Protein AF-A0A9D8MPW7-F1 (afdb_monomer)

Nearest PDB structures (foldseek):
  7nzj-assembly3_E  TM=8.514E-01  e=1.495E-07  Bacillus subtilis subsp. subtilis str. 168
  1yzh-assembly1_A  TM=8.511E-01  e=1.701E-07  Streptococcus pneumoniae
  7ogj-assembly1_A  TM=7.491E-01  e=9.929E-06  Homo sapiens
  8h0n-assembly1_B  TM=7.145E-01  e=8.181E-06  Homo sapiens
  8d58-assembly1_A  TM=7.495E-01  e=1.463E-05  Homo sapiens

Structure (mmCIF, N/CA/C/O backbone):
data_AF-A0A9D8MPW7-F1
#
_entry.id   AF-A0A9D8MPW7-F1
#
loop_
_atom_site.group_PDB
_atom_site.id
_atom_site.type_symbol
_atom_site.label_atom_id
_atom_site.label_alt_id
_atom_site.label_comp_id
_atom_site.label_asym_id
_atom_site.label_entity_id
_atom_site.label_seq_id
_atom_site.pdbx_PDB_ins_code
_atom_site.Cartn_x
_atom_site.Cartn_y
_atom_site.Cartn_z
_atom_site.occupancy
_atom_site.B_iso_or_equiv
_atom_site.auth_seq_id
_atom_site.auth_comp_id
_atom_site.auth_asym_id
_atom_site.auth_atom_id
_atom_site.pdbx_PDB_model_num
ATOM 1 N N . GLU A 1 1 ? 0.374 -8.396 16.767 1.00 52.28 1 GLU A N 1
ATOM 2 C CA . GLU A 1 1 ? -0.234 -8.115 18.084 1.00 52.28 1 GLU A CA 1
ATOM 3 C C . GLU A 1 1 ? 0.350 -6.876 18.765 1.00 52.28 1 GLU A C 1
ATOM 5 O O . GLU A 1 1 ? -0.385 -6.158 19.417 1.00 52.28 1 GLU A O 1
ATOM 10 N N . PHE A 1 2 ? 1.636 -6.566 18.576 1.00 72.88 2 PHE A N 1
ATOM 11 C CA . PHE A 1 2 ? 2.298 -5.505 19.343 1.00 72.88 2 PHE A CA 1
ATOM 12 C C . PHE A 1 2 ? 2.044 -4.055 18.883 1.00 72.88 2 PHE A C 1
ATOM 14 O O . PHE A 1 2 ? 2.091 -3.158 19.714 1.00 72.88 2 PHE A O 1
ATOM 21 N N . ILE A 1 3 ? 1.752 -3.805 17.598 1.00 72.19 3 ILE A N 1
ATOM 22 C CA . ILE A 1 3 ? 1.717 -2.430 17.047 1.00 72.19 3 ILE A CA 1
ATOM 23 C C . ILE A 1 3 ? 0.677 -1.512 17.715 1.00 72.19 3 ILE A C 1
ATOM 25 O O . ILE A 1 3 ? 0.915 -0.324 17.869 1.00 72.19 3 ILE A O 1
ATOM 29 N N . GLN A 1 4 ? -0.428 -2.084 18.195 1.00 70.06 4 GLN A N 1
ATOM 30 C CA . GLN A 1 4 ? -1.532 -1.361 18.838 1.00 70.06 4 GLN A CA 1
ATOM 31 C C . GLN A 1 4 ? -1.189 -0.858 20.249 1.00 70.06 4 GLN A C 1
ATOM 33 O O . GLN A 1 4 ? -1.962 -0.121 20.842 1.00 70.06 4 GLN A O 1
ATOM 38 N N . ARG A 1 5 ? -0.062 -1.301 20.822 1.00 81.44 5 ARG A N 1
ATOM 39 C CA . ARG A 1 5 ? 0.350 -0.951 22.191 1.00 81.44 5 ARG A CA 1
ATOM 40 C C . ARG A 1 5 ? 1.384 0.170 22.244 1.00 81.44 5 ARG A C 1
ATOM 42 O O . ARG A 1 5 ? 1.742 0.589 23.338 1.00 81.44 5 ARG A O 1
ATOM 49 N N . PHE A 1 6 ? 1.894 0.601 21.092 1.00 85.81 6 PHE A N 1
ATOM 50 C CA . PHE A 1 6 ? 2.936 1.626 21.016 1.00 85.81 6 PHE A CA 1
ATOM 51 C C . PHE A 1 6 ? 2.398 3.015 20.708 1.00 85.81 6 PHE A C 1
ATOM 53 O O . PHE A 1 6 ? 3.091 3.980 21.001 1.00 85.81 6 PHE A O 1
ATOM 60 N N . PHE A 1 7 ? 1.197 3.096 20.135 1.00 91.38 7 PHE A N 1
ATOM 61 C CA . PHE A 1 7 ? 0.608 4.346 19.686 1.00 91.38 7 PHE A CA 1
ATOM 62 C C . PHE A 1 7 ? -0.776 4.534 20.300 1.00 91.38 7 PHE A C 1
ATOM 64 O O . PHE A 1 7 ? -1.568 3.588 20.373 1.00 91.38 7 PHE A O 1
ATOM 71 N N . ALA A 1 8 ? -1.067 5.752 20.729 1.00 92.69 8 ALA A N 1
ATOM 72 C CA . ALA A 1 8 ? -2.394 6.192 21.100 1.00 92.69 8 ALA A CA 1
ATOM 73 C C . ALA A 1 8 ? -3.293 6.334 19.852 1.00 92.69 8 ALA A C 1
ATOM 75 O O . ALA A 1 8 ? -2.801 6.487 18.727 1.00 92.69 8 ALA A O 1
ATOM 76 N N . PRO A 1 9 ? -4.626 6.304 20.024 1.00 93.38 9 PRO A N 1
ATOM 77 C CA . PRO A 1 9 ? -5.554 6.615 18.943 1.00 93.38 9 PRO A CA 1
ATOM 78 C C . PRO A 1 9 ? -5.261 7.983 18.310 1.00 93.38 9 PRO A C 1
ATOM 80 O O . PRO A 1 9 ? -5.079 8.965 19.028 1.00 93.38 9 PRO A O 1
ATOM 83 N N . ASN A 1 10 ? -5.265 8.047 16.975 1.00 94.06 10 ASN A N 1
ATOM 84 C CA . ASN A 1 10 ? -4.973 9.245 16.171 1.00 94.06 10 ASN A CA 1
ATOM 85 C C . ASN A 1 10 ? -3.574 9.870 16.377 1.00 94.06 10 ASN A C 1
ATOM 87 O O . ASN A 1 10 ? -3.379 11.034 16.039 1.00 94.06 10 ASN A O 1
ATOM 91 N N . GLU A 1 11 ? -2.600 9.135 16.922 1.00 94.88 11 GLU A N 1
ATOM 92 C CA . GLU A 1 11 ? -1.234 9.645 17.123 1.00 94.88 11 GLU A CA 1
ATOM 93 C C . GLU A 1 11 ? -0.426 9.710 15.818 1.00 94.88 11 GLU A C 1
ATOM 95 O O . GLU A 1 11 ? 0.447 10.562 15.660 1.00 94.88 11 GLU A O 1
ATOM 100 N N . VAL A 1 12 ? -0.706 8.810 14.873 1.00 95.88 12 VAL A N 1
ATOM 101 C CA . VAL A 1 12 ? 0.063 8.686 13.630 1.00 95.88 12 VAL A CA 1
ATOM 102 C C . VAL A 1 12 ? -0.679 9.366 12.482 1.00 95.88 12 VAL A C 1
ATOM 104 O O . VAL A 1 12 ? -1.853 9.084 12.242 1.00 95.88 12 VAL A O 1
ATOM 107 N N . SER A 1 13 ? 0.017 10.220 11.729 1.00 96.00 13 SER A N 1
ATOM 108 C CA . SER A 1 13 ? -0.542 10.868 10.532 1.00 96.00 13 SER A CA 1
ATOM 109 C C . SER A 1 13 ? -0.320 10.073 9.244 1.00 96.00 13 SER A C 1
ATOM 111 O O . SER A 1 13 ? -1.169 10.098 8.352 1.00 96.00 13 SER A O 1
ATOM 113 N N . GLU A 1 14 ? 0.803 9.358 9.145 1.00 96.38 14 GLU A N 1
ATOM 114 C CA . GLU A 1 14 ? 1.200 8.631 7.937 1.00 96.38 14 GLU A CA 1
ATOM 115 C C . GLU A 1 14 ? 1.908 7.312 8.269 1.00 96.38 14 GLU A C 1
ATOM 117 O O . GLU A 1 14 ? 2.681 7.222 9.225 1.00 96.38 14 GLU A O 1
ATOM 122 N N . ILE A 1 15 ? 1.698 6.291 7.439 1.00 96.12 15 ILE A N 1
ATOM 123 C CA . ILE A 1 15 ? 2.386 4.999 7.514 1.00 96.12 15 ILE A CA 1
ATOM 124 C C . ILE A 1 15 ? 3.143 4.758 6.215 1.00 96.12 15 ILE A C 1
ATOM 126 O O . ILE A 1 15 ? 2.561 4.779 5.135 1.00 96.12 15 ILE A O 1
ATOM 130 N N . TRP A 1 16 ? 4.433 4.448 6.329 1.00 96.00 16 TRP A N 1
ATOM 131 C CA . TRP A 1 16 ? 5.303 4.154 5.193 1.00 96.00 16 TRP A CA 1
ATOM 132 C C . TRP A 1 16 ? 5.695 2.674 5.156 1.00 96.00 16 TRP A C 1
ATOM 134 O O . TRP A 1 16 ? 6.441 2.181 6.000 1.00 96.00 16 TRP A O 1
ATOM 144 N N . LEU A 1 17 ? 5.200 1.965 4.143 1.00 95.12 17 LEU A N 1
ATOM 145 C CA . LEU A 1 17 ? 5.514 0.575 3.823 1.00 95.12 17 LEU A CA 1
ATOM 146 C C . LEU A 1 17 ? 6.540 0.552 2.684 1.00 95.12 17 LEU A C 1
ATOM 148 O O . LEU A 1 17 ? 6.195 0.544 1.500 1.00 95.12 17 LEU A O 1
ATOM 152 N N . THR A 1 18 ? 7.821 0.587 3.044 1.00 92.31 18 THR A N 1
ATOM 153 C CA . THR A 1 18 ? 8.937 0.657 2.092 1.00 92.31 18 THR A CA 1
ATOM 154 C C . THR A 1 18 ? 9.591 -0.715 1.918 1.00 92.31 18 THR A C 1
ATOM 156 O O . THR A 1 18 ? 10.148 -1.279 2.856 1.00 92.31 18 THR A O 1
ATOM 159 N N . PHE A 1 19 ? 9.520 -1.270 0.704 1.00 89.38 19 PHE A N 1
ATOM 160 C CA . PHE A 1 19 ? 10.149 -2.543 0.313 1.00 89.38 19 PHE A CA 1
ATOM 161 C C . PHE A 1 19 ? 9.788 -3.723 1.224 1.00 89.38 19 PHE A C 1
ATOM 163 O O . PHE A 1 19 ? 10.597 -4.618 1.469 1.00 89.38 19 PHE A O 1
ATOM 170 N N . SER A 1 20 ? 8.557 -3.721 1.743 1.00 89.62 20 SER A N 1
ATOM 171 C CA . SER A 1 20 ? 8.032 -4.840 2.517 1.00 89.62 20 SER A CA 1
ATOM 172 C C . SER A 1 20 ? 7.961 -6.101 1.661 1.00 89.62 20 SER A C 1
ATOM 174 O O . SER A 1 20 ? 7.565 -6.035 0.497 1.00 89.62 20 SER A O 1
ATOM 176 N N . ASP A 1 21 ? 8.274 -7.249 2.263 1.00 90.12 21 ASP A N 1
ATOM 177 C CA . ASP A 1 21 ? 8.120 -8.548 1.608 1.00 90.12 21 ASP A CA 1
ATOM 178 C C . ASP A 1 21 ? 6.679 -8.709 1.063 1.00 90.12 21 ASP A C 1
ATOM 180 O O . ASP A 1 21 ? 5.717 -8.466 1.803 1.00 90.12 21 ASP A O 1
ATOM 184 N N . PRO A 1 22 ? 6.504 -9.117 -0.208 1.00 90.50 22 PRO A N 1
ATOM 185 C CA . PRO A 1 22 ? 5.195 -9.210 -0.851 1.00 90.50 22 PRO A CA 1
ATOM 186 C C . PRO A 1 22 ? 4.288 -10.295 -0.261 1.00 90.50 22 PRO A C 1
ATOM 188 O O . PRO A 1 22 ? 3.097 -10.312 -0.564 1.00 90.50 22 PRO A O 1
ATOM 191 N N . GLN A 1 23 ? 4.829 -11.214 0.551 1.00 92.81 23 GLN A N 1
ATOM 192 C CA . GLN A 1 23 ? 4.116 -12.292 1.244 1.00 92.81 23 GLN A CA 1
ATOM 193 C C . GLN A 1 23 ? 3.096 -12.997 0.339 1.00 92.81 23 GLN A C 1
ATOM 195 O O . GLN A 1 23 ? 1.959 -13.256 0.735 1.00 92.81 23 GLN A O 1
ATOM 200 N N . MET A 1 24 ? 3.522 -13.342 -0.881 1.00 90.88 24 MET A N 1
ATOM 201 C CA . MET A 1 24 ? 2.629 -13.735 -1.982 1.00 90.88 24 MET A CA 1
ATOM 202 C C . MET A 1 24 ? 1.727 -14.942 -1.680 1.00 90.88 24 MET A C 1
ATOM 204 O O . MET A 1 24 ? 0.697 -15.129 -2.313 1.00 90.88 24 MET A O 1
ATOM 208 N N . LYS A 1 25 ? 2.099 -15.764 -0.690 1.00 89.19 25 LYS A N 1
ATOM 209 C CA . LYS A 1 25 ? 1.350 -16.961 -0.271 1.00 89.19 25 LYS A CA 1
ATOM 210 C C . LYS A 1 25 ? 0.469 -16.756 0.963 1.00 89.19 25 LYS A C 1
ATOM 212 O O . LYS A 1 25 ? -0.322 -17.634 1.289 1.00 89.19 25 LYS A O 1
ATOM 217 N N . LYS A 1 26 ? 0.673 -15.682 1.733 1.00 92.00 26 LYS A N 1
ATOM 218 C CA . LYS A 1 26 ? 0.053 -15.499 3.056 1.00 92.00 26 LYS A CA 1
ATOM 219 C C . LYS A 1 26 ? -0.512 -14.095 3.184 1.00 92.00 26 LYS A C 1
ATOM 221 O O . LYS A 1 26 ? 0.162 -13.190 3.666 1.00 92.00 26 LYS A O 1
ATOM 226 N N . VAL A 1 27 ? -1.785 -13.961 2.821 1.00 92.56 27 VAL A N 1
ATOM 227 C CA . VAL A 1 27 ? -2.520 -12.690 2.826 1.00 92.56 27 VAL A CA 1
ATOM 228 C C . VAL A 1 27 ? -2.388 -11.939 4.145 1.00 92.56 27 VAL A C 1
ATOM 230 O O . VAL A 1 27 ? -1.982 -10.787 4.149 1.00 92.56 27 VAL A O 1
ATOM 233 N N . THR A 1 28 ? -2.602 -12.626 5.265 1.00 91.44 28 THR A N 1
ATOM 234 C CA . THR A 1 28 ? -2.538 -12.057 6.623 1.00 91.44 28 THR A CA 1
ATOM 235 C C . THR A 1 28 ? -1.158 -11.543 7.036 1.00 91.44 28 THR A C 1
ATOM 237 O O . THR A 1 28 ? -1.028 -10.899 8.075 1.00 91.44 28 THR A O 1
ATOM 2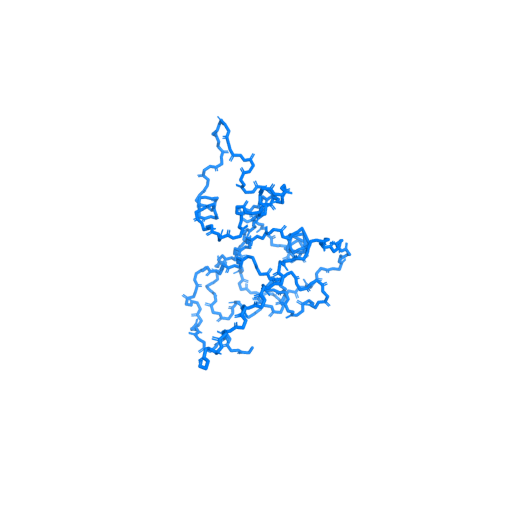40 N N . LYS A 1 29 ? -0.111 -11.834 6.255 1.00 93.06 29 LYS A N 1
ATOM 241 C CA . LYS A 1 29 ? 1.240 -11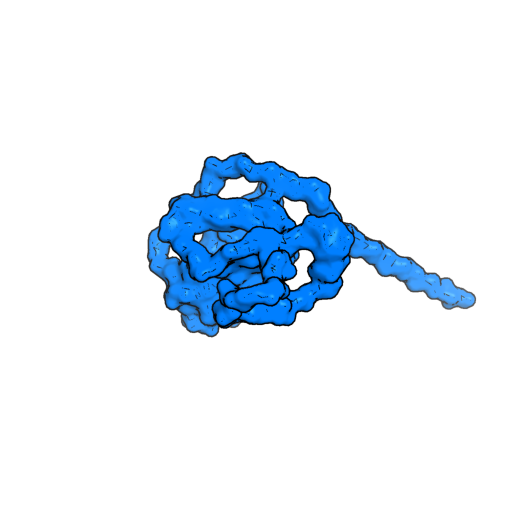.302 6.455 1.00 93.06 29 LYS A CA 1
ATOM 242 C C . LYS A 1 29 ? 1.568 -10.129 5.530 1.00 93.06 29 LYS A C 1
ATOM 244 O O . LYS A 1 29 ? 2.560 -9.452 5.786 1.00 93.06 29 LYS A O 1
ATOM 249 N N . ARG A 1 30 ? 0.767 -9.871 4.490 1.00 95.38 30 ARG A N 1
ATOM 250 C CA . ARG A 1 30 ? 0.939 -8.711 3.605 1.00 95.38 30 ARG A CA 1
ATOM 251 C C . ARG A 1 30 ? 0.589 -7.447 4.367 1.00 95.38 30 ARG A C 1
ATOM 253 O O . ARG A 1 30 ? -0.532 -7.326 4.852 1.00 95.38 30 ARG A O 1
ATOM 260 N N . LEU A 1 31 ? 1.517 -6.498 4.441 1.00 96.38 31 LEU A N 1
ATOM 261 C CA . LEU A 1 31 ? 1.318 -5.268 5.216 1.00 96.38 31 LEU A CA 1
ATOM 262 C C . LEU A 1 31 ? 0.218 -4.361 4.650 1.00 96.38 31 LEU A C 1
ATOM 264 O O . LEU A 1 31 ? -0.326 -3.546 5.381 1.00 96.38 31 LEU A O 1
ATOM 268 N N . THR A 1 32 ? -0.154 -4.531 3.382 1.00 96.75 32 THR A N 1
ATOM 269 C CA . THR A 1 32 ? -1.294 -3.827 2.788 1.00 96.75 32 THR A CA 1
ATOM 270 C C . THR A 1 32 ? -2.616 -4.575 2.924 1.00 96.75 32 THR A C 1
ATOM 272 O O . THR A 1 32 ? -3.629 -4.017 2.547 1.00 96.75 32 THR A O 1
ATOM 275 N N . SER A 1 33 ? -2.649 -5.800 3.464 1.00 96.44 33 SER A N 1
ATOM 276 C CA . SER A 1 33 ? -3.898 -6.569 3.601 1.00 96.44 33 SER A CA 1
ATOM 277 C C . SER A 1 33 ? -4.911 -5.916 4.533 1.00 96.44 33 SER A C 1
ATOM 279 O O . SER A 1 33 ? -4.538 -5.175 5.445 1.00 96.44 33 SER A O 1
ATOM 281 N N . THR A 1 34 ? -6.183 -6.287 4.381 1.00 96.25 34 THR A N 1
ATOM 282 C CA . THR A 1 34 ? -7.278 -5.878 5.278 1.00 96.25 34 THR A CA 1
ATOM 283 C C . THR A 1 34 ? -6.914 -6.096 6.747 1.00 96.25 34 THR A C 1
ATOM 285 O O . THR A 1 34 ? -7.111 -5.219 7.583 1.00 96.25 34 THR A O 1
ATOM 288 N N . TYR A 1 35 ? -6.258 -7.220 7.053 1.00 94.50 35 TYR A N 1
ATOM 289 C CA . TYR A 1 35 ? -5.780 -7.553 8.391 1.00 94.50 35 TYR A CA 1
ATOM 290 C C . TYR A 1 35 ? -4.853 -6.479 8.980 1.00 94.50 35 TYR A C 1
ATOM 292 O O . TYR A 1 35 ? -4.922 -6.198 10.178 1.00 94.50 35 TYR A O 1
ATOM 300 N N . PHE A 1 36 ? -3.966 -5.888 8.181 1.00 95.38 36 PHE A N 1
ATOM 301 C CA . PHE A 1 36 ? -3.095 -4.807 8.639 1.00 95.38 36 PHE A CA 1
ATOM 302 C C . PHE A 1 36 ? -3.783 -3.445 8.590 1.00 95.38 36 PHE A C 1
ATOM 304 O O . PHE A 1 36 ? -3.629 -2.685 9.544 1.00 95.38 36 PHE A O 1
ATOM 311 N N . LEU A 1 37 ? -4.596 -3.169 7.569 1.00 95.31 37 LEU A N 1
ATOM 312 C CA . LEU A 1 37 ? -5.338 -1.911 7.473 1.00 95.31 37 LEU A CA 1
ATOM 313 C C . LEU A 1 37 ? -6.268 -1.692 8.676 1.00 95.31 37 LEU A C 1
ATOM 315 O O . LEU A 1 37 ? -6.270 -0.604 9.248 1.00 95.31 37 LEU A O 1
ATOM 319 N N . GLU A 1 38 ? -6.964 -2.730 9.152 1.00 94.50 38 GLU A N 1
ATOM 320 C CA . GLU A 1 38 ? -7.788 -2.618 10.369 1.00 94.50 38 GLU A CA 1
ATOM 321 C C . GLU A 1 38 ? -6.957 -2.321 11.624 1.00 94.50 38 GLU A C 1
ATOM 323 O O . GLU A 1 38 ? -7.435 -1.704 12.572 1.00 94.50 38 GLU A O 1
ATOM 328 N N . ARG A 1 39 ? -5.685 -2.735 11.656 1.00 93.56 39 ARG A N 1
ATOM 329 C CA . ARG A 1 39 ? -4.790 -2.401 12.774 1.00 93.56 39 ARG A CA 1
ATOM 330 C C . ARG A 1 39 ? -4.297 -0.975 12.686 1.00 93.56 39 ARG A C 1
ATOM 332 O O . ARG A 1 39 ? -4.203 -0.324 13.718 1.00 93.56 39 ARG A O 1
ATOM 339 N N . TYR A 1 40 ? -3.982 -0.519 11.479 1.00 94.81 40 TYR A N 1
ATOM 340 C CA . TYR A 1 40 ? -3.552 0.849 11.232 1.00 94.81 40 TYR A CA 1
ATOM 341 C C . TYR A 1 40 ? -4.633 1.840 11.652 1.00 94.81 40 TYR A C 1
ATOM 343 O O . TYR A 1 40 ? -4.326 2.779 12.379 1.00 94.81 40 TYR A O 1
ATOM 351 N N . ARG A 1 41 ? -5.906 1.560 11.342 1.00 93.31 41 ARG A N 1
ATOM 352 C CA . ARG A 1 41 ? -7.055 2.366 11.791 1.00 93.31 41 ARG A CA 1
ATOM 353 C C . ARG A 1 41 ? -7.108 2.633 13.296 1.00 93.31 41 ARG A C 1
ATOM 355 O O . ARG A 1 41 ? -7.673 3.637 13.702 1.00 93.31 41 ARG A O 1
ATOM 362 N N . GLN A 1 42 ? -6.536 1.777 14.140 1.00 92.94 42 GLN A N 1
ATOM 363 C CA . GLN A 1 42 ? -6.633 1.968 15.590 1.00 92.94 42 GLN A CA 1
ATOM 364 C C . GLN A 1 42 ? -5.779 3.118 16.131 1.00 92.94 42 GLN A C 1
ATOM 366 O O . GLN A 1 42 ? -6.072 3.628 17.208 1.00 92.94 42 GLN A O 1
ATOM 371 N N . PHE A 1 43 ? -4.726 3.505 15.414 1.00 94.38 43 PHE A N 1
ATOM 372 C CA . PHE A 1 43 ? -3.787 4.541 15.853 1.00 94.38 43 PHE A CA 1
ATOM 373 C C . PHE A 1 43 ? -3.524 5.616 14.794 1.00 94.38 43 PHE A C 1
ATOM 375 O O . PHE A 1 43 ? -2.999 6.681 15.114 1.00 94.38 43 PHE A O 1
ATOM 382 N N . LEU A 1 44 ? -3.890 5.356 13.541 1.00 95.56 44 LEU A N 1
ATOM 383 C CA . LEU A 1 44 ? -3.832 6.331 12.464 1.00 95.56 44 LEU A CA 1
ATOM 384 C C . LEU A 1 44 ? -5.002 7.312 12.587 1.00 95.56 44 LEU A C 1
ATOM 386 O O . LEU A 1 44 ? -6.136 6.902 12.841 1.00 95.56 44 LEU A O 1
ATOM 390 N N . GLN A 1 45 ? -4.725 8.597 12.377 1.00 96.44 45 GLN A N 1
ATOM 391 C CA . GLN A 1 45 ? -5.763 9.619 12.273 1.00 96.44 45 GLN A CA 1
ATOM 392 C C . GLN A 1 45 ? -6.761 9.290 11.151 1.00 96.44 45 GLN A C 1
ATOM 394 O O . GLN A 1 45 ? -6.397 8.675 10.144 1.00 96.44 45 GLN A O 1
ATOM 399 N N . ASP A 1 46 ? -8.012 9.728 11.298 1.00 96.75 46 ASP A N 1
ATOM 400 C CA . ASP A 1 46 ? -8.985 9.615 10.211 1.00 96.75 46 ASP A CA 1
ATOM 401 C C . ASP A 1 46 ? -8.498 10.367 8.962 1.00 96.75 46 ASP A C 1
ATOM 403 O O . ASP A 1 46 ? -8.059 11.517 9.041 1.00 96.75 46 ASP A O 1
ATOM 407 N N . GLY A 1 47 ? -8.505 9.685 7.815 1.00 95.94 47 GLY A N 1
ATOM 408 C CA . GLY A 1 47 ? -7.941 10.206 6.570 1.00 95.94 47 GLY A CA 1
ATOM 409 C C . GLY A 1 47 ? -6.407 10.271 6.546 1.00 95.94 47 GLY A C 1
ATOM 410 O O . GLY A 1 47 ? -5.845 10.916 5.660 1.00 95.94 47 GLY A O 1
ATOM 411 N N . GLY A 1 48 ? -5.715 9.622 7.490 1.00 96.38 48 GLY A N 1
ATOM 412 C CA . GLY A 1 48 ? -4.259 9.478 7.474 1.00 96.38 48 GLY A CA 1
ATOM 413 C C . GLY A 1 48 ? -3.765 8.707 6.247 1.00 96.38 48 GLY A C 1
ATOM 414 O O . GLY A 1 48 ? -4.499 7.909 5.655 1.00 96.38 48 GLY A O 1
ATOM 415 N N . LEU A 1 49 ? -2.518 8.949 5.844 1.00 97.00 49 LEU A N 1
ATOM 416 C CA . LEU A 1 49 ? -1.977 8.403 4.597 1.00 97.00 49 LEU A CA 1
ATOM 417 C C . LEU A 1 49 ? -1.264 7.070 4.812 1.00 97.00 49 LEU A C 1
ATOM 419 O O . LEU A 1 49 ? -0.508 6.882 5.764 1.00 97.00 49 LEU A O 1
ATOM 423 N N . VAL A 1 50 ? -1.454 6.152 3.870 1.00 97.56 50 VAL A N 1
ATOM 424 C CA . VAL A 1 50 ? -0.672 4.921 3.770 1.00 97.56 50 VAL A CA 1
ATOM 425 C C . VAL A 1 50 ? 0.101 4.947 2.461 1.00 97.56 50 VAL A C 1
ATOM 427 O O . VAL A 1 50 ? -0.468 5.026 1.373 1.00 97.56 50 VAL A O 1
ATOM 430 N N . HIS A 1 51 ? 1.418 4.853 2.584 1.00 97.62 51 HIS A N 1
ATOM 431 C CA . HIS A 1 51 ? 2.374 4.906 1.494 1.00 97.62 51 HIS A CA 1
ATOM 432 C C . HIS A 1 51 ? 2.945 3.511 1.261 1.00 97.62 51 HIS A C 1
ATOM 434 O O . HIS A 1 51 ? 3.561 2.930 2.151 1.00 97.62 51 HIS A O 1
ATOM 440 N N . LEU A 1 52 ? 2.797 2.981 0.053 1.00 97.38 52 LEU A N 1
ATOM 441 C CA . LEU A 1 52 ? 3.466 1.770 -0.404 1.00 97.38 52 LEU A CA 1
ATOM 442 C C . LEU A 1 52 ? 4.535 2.151 -1.425 1.00 97.38 52 LEU A C 1
ATOM 444 O O . LEU A 1 52 ? 4.213 2.641 -2.505 1.00 97.38 52 LEU A O 1
ATOM 448 N N . LYS A 1 53 ? 5.801 1.861 -1.122 1.00 94.50 53 LYS A N 1
ATOM 449 C CA . LYS A 1 53 ? 6.910 1.940 -2.082 1.00 94.50 53 LYS A CA 1
ATOM 450 C C . LYS A 1 53 ? 7.508 0.552 -2.254 1.00 94.50 53 LYS A C 1
ATOM 452 O O . LYS A 1 53 ? 7.971 -0.037 -1.281 1.00 94.50 53 LYS A O 1
ATOM 457 N N . THR A 1 54 ? 7.486 0.009 -3.467 1.00 93.50 54 THR A N 1
ATOM 458 C CA . THR A 1 54 ? 7.859 -1.392 -3.707 1.00 93.50 54 THR A CA 1
ATOM 459 C C . THR A 1 54 ? 8.405 -1.618 -5.112 1.00 93.50 54 THR A C 1
ATOM 461 O O . THR A 1 54 ? 8.046 -0.926 -6.057 1.00 93.50 54 THR A O 1
ATOM 464 N N . ASP A 1 55 ? 9.276 -2.603 -5.253 1.00 91.50 55 ASP A N 1
ATOM 465 C CA . ASP A 1 55 ? 9.749 -3.183 -6.510 1.00 91.50 55 ASP A CA 1
ATOM 466 C C . ASP A 1 55 ? 8.832 -4.319 -7.016 1.00 91.50 55 ASP A C 1
ATOM 468 O O . ASP A 1 55 ? 8.752 -4.571 -8.220 1.00 91.50 55 ASP A O 1
ATOM 472 N N . SER A 1 56 ? 8.067 -4.949 -6.122 1.00 93.31 56 SER A N 1
ATOM 473 C CA . SER A 1 56 ? 7.158 -6.064 -6.413 1.00 93.31 56 SER A CA 1
ATOM 474 C C . SER A 1 56 ? 5.982 -5.657 -7.314 1.00 93.31 56 SER A C 1
ATOM 476 O O . SER A 1 56 ? 5.205 -4.755 -6.985 1.00 93.31 56 SER A O 1
ATOM 478 N N . ASN A 1 57 ? 5.810 -6.350 -8.448 1.00 93.75 57 ASN A N 1
ATOM 479 C CA . ASN A 1 57 ? 4.611 -6.209 -9.283 1.00 93.75 57 ASN A CA 1
ATOM 480 C C . ASN A 1 57 ? 3.400 -6.814 -8.572 1.00 93.75 57 ASN A C 1
ATOM 482 O O . ASN A 1 57 ? 2.316 -6.226 -8.602 1.00 93.75 57 ASN A O 1
ATOM 486 N N . PHE A 1 58 ? 3.598 -7.958 -7.914 1.00 95.25 58 PHE A N 1
ATOM 487 C CA . PHE A 1 58 ? 2.551 -8.654 -7.178 1.00 95.25 58 PHE A CA 1
ATOM 488 C C . PHE A 1 58 ? 1.941 -7.769 -6.087 1.00 95.25 58 PHE A C 1
ATOM 490 O O . PHE A 1 58 ? 0.729 -7.565 -6.061 1.00 95.25 58 PHE A O 1
ATOM 497 N N . LEU A 1 59 ? 2.766 -7.212 -5.194 1.00 96.19 59 LEU A N 1
ATOM 498 C CA . LEU A 1 59 ? 2.300 -6.432 -4.047 1.00 96.19 59 LEU A CA 1
ATOM 499 C C . LEU A 1 59 ? 1.641 -5.126 -4.490 1.00 96.19 59 LEU A C 1
ATOM 501 O O . LEU A 1 59 ? 0.623 -4.733 -3.919 1.00 96.19 59 LEU A O 1
ATOM 505 N N . PHE A 1 60 ? 2.195 -4.472 -5.513 1.00 96.81 60 PHE A N 1
ATOM 506 C CA . PHE A 1 60 ? 1.602 -3.265 -6.078 1.00 96.81 60 PHE A CA 1
ATOM 507 C C . PHE A 1 60 ? 0.219 -3.548 -6.668 1.00 96.81 60 PHE A C 1
ATOM 509 O O . PHE A 1 60 ? -0.749 -2.888 -6.302 1.00 96.81 60 PHE A O 1
ATOM 516 N N . THR A 1 61 ? 0.118 -4.572 -7.520 1.00 97.00 61 THR A N 1
ATOM 517 C CA . THR A 1 61 ? -1.144 -4.962 -8.165 1.00 97.00 61 THR A CA 1
ATOM 518 C C . THR A 1 61 ? -2.169 -5.401 -7.127 1.00 97.00 61 THR A C 1
ATOM 520 O O . THR A 1 61 ? -3.303 -4.942 -7.156 1.00 97.00 61 THR A O 1
ATOM 523 N N . TYR A 1 62 ? -1.760 -6.208 -6.147 1.00 97.56 62 TYR A N 1
ATOM 524 C CA . TYR A 1 62 ? -2.629 -6.615 -5.046 1.00 97.56 62 TYR A CA 1
ATOM 525 C C . TYR A 1 62 ? -3.194 -5.415 -4.292 1.00 97.56 62 TYR A C 1
ATOM 527 O O . TYR A 1 62 ? -4.385 -5.376 -4.004 1.00 97.56 62 TYR A O 1
ATOM 535 N N . THR A 1 63 ? -2.346 -4.434 -3.989 1.00 97.88 63 THR A N 1
ATOM 536 C CA . THR A 1 63 ? -2.780 -3.242 -3.262 1.00 97.88 63 THR A CA 1
ATOM 537 C C . THR A 1 63 ? -3.731 -2.407 -4.117 1.00 97.88 63 THR A C 1
ATOM 539 O O . THR A 1 63 ? -4.744 -1.957 -3.602 1.00 97.88 63 THR A O 1
ATOM 542 N N . GLU A 1 64 ? -3.492 -2.257 -5.425 1.00 97.94 64 GLU A N 1
ATOM 543 C CA . GLU A 1 64 ? -4.458 -1.601 -6.318 1.00 97.94 64 GLU A CA 1
ATOM 544 C C . GLU A 1 64 ? -5.821 -2.306 -6.339 1.00 97.94 64 GLU A C 1
ATOM 546 O O . GLU A 1 64 ? -6.848 -1.636 -6.253 1.00 97.94 64 GLU A O 1
ATOM 551 N N . GLU A 1 65 ? -5.848 -3.637 -6.438 1.00 97.94 65 GLU A N 1
ATOM 552 C C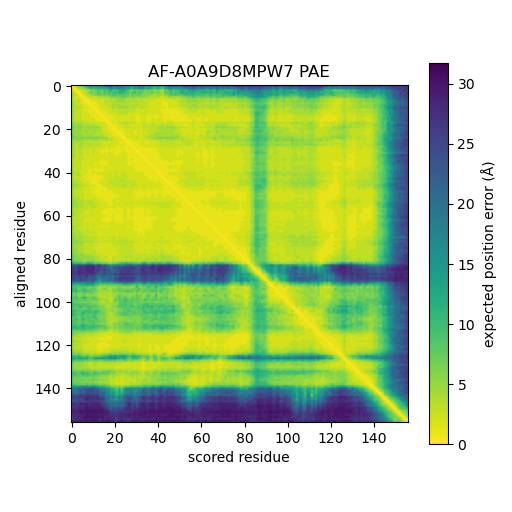A . GLU A 1 65 ? -7.104 -4.398 -6.451 1.00 97.94 65 GLU A CA 1
ATOM 553 C C . GLU A 1 65 ? -7.821 -4.352 -5.096 1.00 97.94 65 GLU A C 1
ATOM 555 O O . GLU A 1 65 ? -9.043 -4.232 -5.052 1.00 97.94 65 GLU A O 1
ATOM 560 N N . LEU A 1 66 ? -7.077 -4.351 -3.987 1.00 97.50 66 LEU A N 1
ATOM 561 C CA . LEU A 1 66 ? -7.631 -4.139 -2.652 1.00 97.50 66 LEU A CA 1
ATOM 562 C C . LEU A 1 66 ? -8.308 -2.768 -2.543 1.00 97.50 66 LEU A C 1
ATOM 564 O O . LEU A 1 66 ? -9.427 -2.682 -2.042 1.00 97.50 66 LEU A O 1
ATOM 568 N N . LEU A 1 67 ? -7.659 -1.700 -3.019 1.00 97.06 67 LEU A N 1
ATOM 569 C CA . LEU A 1 67 ? -8.253 -0.362 -2.996 1.00 97.06 67 LEU A CA 1
ATOM 570 C C . LEU A 1 67 ? -9.541 -0.312 -3.825 1.00 97.06 67 LEU A C 1
ATOM 572 O O . LEU A 1 67 ? -10.553 0.195 -3.344 1.00 97.06 67 LEU A O 1
ATOM 576 N N . LYS A 1 68 ? -9.543 -0.914 -5.021 1.00 96.81 68 LYS A N 1
ATOM 577 C CA . LYS A 1 68 ? -10.743 -1.013 -5.868 1.00 96.81 68 LYS A CA 1
ATOM 578 C C . LYS A 1 68 ? -11.880 -1.767 -5.178 1.00 96.81 68 LYS A C 1
ATOM 580 O O . LYS A 1 68 ? -12.999 -1.265 -5.158 1.00 96.81 68 LYS A O 1
ATOM 585 N N . ALA A 1 69 ? -11.592 -2.930 -4.591 1.00 96.81 69 ALA A N 1
ATOM 586 C CA . ALA A 1 69 ? -12.581 -3.761 -3.898 1.00 96.81 69 ALA A CA 1
ATOM 587 C C . ALA A 1 69 ? -13.222 -3.055 -2.691 1.00 96.81 69 ALA A C 1
ATOM 589 O O . ALA A 1 69 ? -14.334 -3.391 -2.300 1.00 96.81 69 ALA A O 1
ATOM 590 N N . ASN A 1 70 ? -12.529 -2.069 -2.117 1.00 96.31 70 ASN A N 1
ATOM 591 C CA . ASN A 1 70 ? -12.984 -1.303 -0.960 1.00 96.31 70 ASN A CA 1
ATOM 592 C C . ASN A 1 70 ? -13.415 0.130 -1.306 1.00 96.31 70 ASN A C 1
ATOM 594 O O . ASN A 1 70 ? -13.643 0.924 -0.397 1.00 96.31 70 ASN A O 1
ATOM 598 N N . HIS A 1 71 ? -13.526 0.466 -2.596 1.00 95.50 71 HIS A N 1
ATOM 599 C CA . HIS A 1 71 ? -13.902 1.799 -3.078 1.00 95.50 71 HIS A CA 1
ATOM 600 C C . HIS A 1 71 ? -13.017 2.931 -2.527 1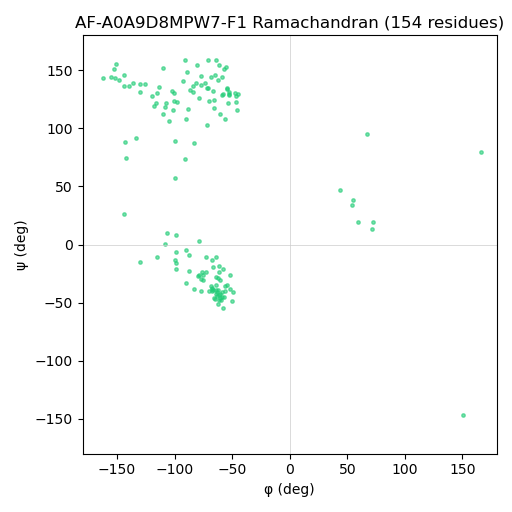.00 95.50 71 HIS A C 1
ATOM 602 O O . HIS A 1 71 ? -13.495 4.022 -2.221 1.00 95.50 71 HIS A O 1
ATOM 608 N N . ILE A 1 72 ? -11.716 2.668 -2.396 1.00 95.62 72 ILE A N 1
ATOM 609 C CA . ILE A 1 72 ? -10.722 3.648 -1.955 1.00 95.62 72 ILE A CA 1
ATOM 610 C C . ILE A 1 72 ? -9.988 4.180 -3.183 1.00 95.62 72 ILE A C 1
ATOM 612 O O . ILE A 1 72 ? -9.378 3.423 -3.939 1.00 95.62 72 ILE A O 1
ATOM 616 N N . GLU A 1 73 ? -10.015 5.494 -3.373 1.00 94.75 73 GLU A N 1
ATOM 617 C CA . GLU A 1 73 ? -9.234 6.146 -4.419 1.00 94.75 73 GLU A CA 1
ATOM 618 C C . GLU A 1 73 ? -7.781 6.344 -3.969 1.00 94.75 73 GLU A C 1
ATOM 620 O O . GLU A 1 73 ? -7.494 6.696 -2.823 1.00 94.75 73 GLU A O 1
ATOM 625 N N . ALA A 1 74 ? -6.842 6.100 -4.883 1.00 94.56 74 ALA A N 1
ATOM 626 C CA . ALA A 1 74 ? -5.438 6.393 -4.635 1.00 94.56 74 ALA A CA 1
ATOM 627 C C . ALA A 1 74 ? -5.190 7.894 -4.828 1.00 94.56 74 ALA A C 1
ATOM 629 O O . ALA A 1 74 ? -5.452 8.428 -5.903 1.00 94.56 74 ALA A O 1
ATOM 630 N N . GLU A 1 75 ? -4.605 8.542 -3.823 1.00 93.44 75 GLU A N 1
ATOM 631 C CA . GLU A 1 75 ? -4.149 9.937 -3.898 1.00 93.44 75 GLU A CA 1
ATOM 632 C C . GLU A 1 75 ? -3.031 10.090 -4.935 1.00 93.44 75 GLU A C 1
ATOM 634 O O . GLU A 1 75 ? -2.915 11.102 -5.622 1.00 93.44 75 GLU A O 1
ATOM 639 N N . PHE A 1 76 ? -2.187 9.063 -5.056 1.00 93.00 76 PHE A N 1
ATOM 640 C CA . PHE A 1 76 ? -1.150 8.998 -6.073 1.00 93.00 76 PHE A CA 1
ATOM 641 C C . PHE A 1 76 ? -0.769 7.551 -6.363 1.00 93.00 76 PHE A C 1
ATOM 643 O O . PHE A 1 76 ? -0.674 6.732 -5.448 1.00 93.00 76 PHE A O 1
ATOM 650 N N . LYS A 1 77 ? -0.468 7.235 -7.625 1.00 93.62 77 LYS A N 1
ATOM 651 C CA . LYS A 1 77 ? 0.147 5.956 -7.985 1.00 93.62 77 LYS A CA 1
ATOM 652 C C . LYS A 1 77 ? 1.005 6.051 -9.242 1.00 93.62 77 LYS A C 1
ATOM 654 O O . LYS A 1 77 ? 0.653 6.730 -10.199 1.00 93.62 77 LYS A O 1
ATOM 659 N N . THR A 1 78 ? 2.110 5.317 -9.256 1.00 92.50 78 THR A N 1
ATOM 660 C CA . THR A 1 78 ? 2.982 5.140 -10.420 1.00 92.50 78 THR A CA 1
ATOM 661 C C . THR A 1 78 ? 3.633 3.761 -10.391 1.00 92.50 78 THR A C 1
ATOM 663 O O . THR A 1 78 ? 4.041 3.272 -9.336 1.00 92.50 78 THR A O 1
ATOM 666 N N . ARG A 1 79 ? 3.755 3.138 -11.567 1.00 92.69 79 ARG A N 1
ATOM 667 C CA . ARG A 1 79 ? 4.527 1.900 -11.757 1.00 92.69 79 ARG A CA 1
ATOM 668 C C . ARG A 1 79 ? 6.007 2.161 -12.055 1.00 92.69 79 ARG A C 1
ATOM 670 O O . ARG A 1 79 ? 6.782 1.215 -12.060 1.00 92.69 79 ARG A O 1
ATOM 677 N N . ASN A 1 80 ? 6.389 3.416 -12.282 1.00 90.44 80 ASN A N 1
ATOM 678 C CA . ASN A 1 80 ? 7.774 3.807 -12.492 1.00 90.44 80 ASN A CA 1
ATOM 679 C C . ASN A 1 80 ? 8.038 5.178 -11.850 1.00 90.44 80 ASN A C 1
ATOM 681 O O . ASN A 1 80 ? 7.878 6.227 -12.471 1.00 90.44 80 ASN A O 1
ATOM 685 N N . LEU A 1 81 ? 8.418 5.161 -10.571 1.00 88.44 81 LEU A N 1
ATOM 686 C CA . LEU A 1 81 ? 8.676 6.349 -9.753 1.00 88.44 81 LEU A CA 1
ATOM 687 C C . LEU A 1 81 ? 9.830 7.205 -10.298 1.00 88.44 81 LEU A C 1
ATOM 689 O O . LEU A 1 81 ? 9.832 8.418 -10.097 1.00 88.44 81 LEU A O 1
ATOM 693 N N . TYR A 1 82 ? 10.787 6.578 -10.989 1.00 86.00 82 TYR A N 1
ATOM 694 C CA . TYR A 1 82 ? 11.999 7.223 -11.503 1.00 86.00 82 TYR A CA 1
ATOM 695 C C . TYR A 1 82 ? 12.016 7.387 -13.032 1.00 86.00 82 TYR A C 1
ATOM 697 O O . TYR A 1 82 ? 12.987 7.908 -13.570 1.00 86.00 82 TYR A O 1
ATOM 705 N N . GLY A 1 83 ? 10.969 6.948 -13.735 1.00 77.38 83 GLY A N 1
ATOM 706 C CA . GLY A 1 83 ? 10.900 6.912 -15.201 1.00 77.38 83 GLY A CA 1
ATOM 707 C C . GLY A 1 83 ? 10.585 8.251 -15.874 1.00 77.38 83 GLY A C 1
ATOM 708 O O . GLY A 1 83 ? 10.453 8.294 -17.092 1.00 77.38 83 GLY A O 1
ATOM 709 N N . LEU A 1 84 ? 10.458 9.336 -15.103 1.00 58.12 84 LEU A N 1
ATOM 710 C CA . LEU A 1 84 ? 10.201 10.711 -15.558 1.00 58.12 84 LEU A CA 1
ATOM 711 C C . LEU A 1 84 ? 11.242 11.622 -14.870 1.00 58.12 84 LEU A C 1
ATOM 713 O O . LEU A 1 84 ? 11.464 11.476 -13.671 1.00 58.12 84 LEU A O 1
ATOM 717 N N . SER A 1 85 ? 11.971 12.518 -15.550 1.00 54.06 85 SER A N 1
ATOM 718 C CA . SER A 1 85 ? 11.466 13.655 -16.341 1.00 54.06 85 SER A CA 1
ATOM 719 C C . SER A 1 85 ? 12.517 14.213 -17.325 1.00 54.06 85 SER A C 1
ATOM 721 O O . SER A 1 85 ? 13.685 14.318 -16.946 1.00 54.06 85 SER A O 1
ATOM 723 N N . PRO A 1 86 ? 12.109 14.658 -18.535 1.00 42.03 86 PRO A N 1
ATOM 724 C CA . PRO A 1 86 ? 12.850 15.711 -19.247 1.00 42.03 86 PRO A CA 1
ATOM 725 C C . PRO A 1 86 ? 12.092 17.041 -19.449 1.00 42.03 86 PRO A C 1
ATOM 727 O O . PRO A 1 86 ? 12.724 18.007 -19.863 1.00 42.03 86 PRO A O 1
ATOM 730 N N . SER A 1 87 ? 10.777 17.142 -19.187 1.00 48.41 87 SER A N 1
ATOM 731 C CA . SER A 1 87 ? 9.992 18.342 -19.564 1.00 48.41 87 SER A CA 1
ATOM 732 C C . SER A 1 87 ? 8.872 18.781 -18.606 1.00 48.41 87 SER A C 1
ATOM 734 O O . SER A 1 87 ? 7.948 19.444 -19.053 1.00 48.41 87 SER A O 1
ATOM 736 N N . GLY A 1 88 ? 8.970 18.471 -17.308 1.00 50.06 88 GLY A N 1
ATOM 737 C CA . GLY A 1 88 ? 8.279 19.230 -16.252 1.00 50.06 88 GLY A CA 1
ATOM 738 C C . GLY A 1 88 ? 6.748 19.146 -16.241 1.00 50.06 88 GLY A C 1
ATOM 739 O O . GLY A 1 88 ? 6.086 19.915 -16.914 1.00 50.06 88 GLY A O 1
ATOM 740 N N . GLU A 1 89 ? 6.211 18.229 -15.436 1.00 49.47 89 GLU A N 1
ATOM 741 C CA . GLU A 1 89 ? 5.070 18.444 -14.522 1.00 49.47 89 GLU A CA 1
ATOM 742 C C . GLU A 1 89 ? 4.540 17.086 -14.044 1.00 49.47 89 GLU A C 1
ATOM 744 O O . GLU A 1 89 ? 3.546 16.573 -14.536 1.00 49.47 89 GLU A O 1
ATOM 749 N N . ILE A 1 90 ? 5.232 16.504 -13.058 1.00 54.44 90 ILE A N 1
ATOM 750 C CA . ILE A 1 90 ? 4.599 15.901 -11.875 1.00 54.44 90 ILE A CA 1
ATOM 751 C C . ILE A 1 90 ? 5.531 16.226 -10.696 1.00 54.44 90 ILE A C 1
ATOM 753 O O . ILE A 1 90 ? 6.281 15.380 -10.218 1.00 54.44 90 ILE A O 1
ATOM 757 N N . GLU A 1 91 ? 5.517 17.480 -10.240 1.00 54.53 91 GLU A N 1
ATOM 758 C CA . GLU A 1 91 ? 6.136 17.885 -8.967 1.00 54.53 91 GLU A CA 1
ATOM 759 C C . GLU A 1 91 ? 5.063 18.005 -7.876 1.00 54.53 91 GLU A C 1
ATOM 761 O O . GLU A 1 91 ? 4.861 19.045 -7.256 1.00 54.53 91 GLU A O 1
ATOM 766 N N . GLY A 1 92 ? 4.324 16.919 -7.644 1.00 65.62 92 GLY A N 1
ATOM 767 C CA . GLY A 1 92 ? 3.458 16.818 -6.471 1.00 65.62 92 GLY A CA 1
ATOM 768 C C . GLY A 1 92 ? 4.284 16.523 -5.217 1.00 65.62 92 GLY A C 1
ATOM 769 O O . GLY A 1 92 ? 5.250 15.756 -5.276 1.00 65.62 92 GLY A O 1
ATOM 770 N N . GLY A 1 93 ? 3.884 17.062 -4.060 1.00 79.88 93 GLY A N 1
ATOM 771 C CA . GLY A 1 93 ? 4.561 16.799 -2.780 1.00 79.88 93 GLY A CA 1
ATOM 772 C C . GLY A 1 93 ? 4.746 15.301 -2.493 1.00 79.88 93 GLY A C 1
ATOM 773 O O . GLY A 1 93 ? 5.821 14.884 -2.073 1.00 79.88 93 GLY A O 1
ATOM 774 N N . LEU A 1 94 ? 3.755 14.470 -2.842 1.00 82.00 94 LEU A N 1
ATOM 775 C CA . LEU A 1 94 ? 3.811 13.013 -2.672 1.00 82.00 94 LEU A CA 1
ATOM 776 C C . LEU A 1 94 ? 4.906 12.335 -3.511 1.00 82.00 94 LEU A C 1
ATOM 778 O O . LEU A 1 94 ? 5.557 11.415 -3.017 1.00 82.00 94 LEU A O 1
ATOM 782 N N . TRP A 1 95 ? 5.130 12.780 -4.753 1.00 82.44 95 TRP A N 1
ATOM 783 C CA . TRP A 1 95 ? 6.208 12.248 -5.592 1.00 82.44 95 TRP A CA 1
ATOM 784 C C . TRP A 1 95 ? 7.573 12.603 -5.002 1.00 82.44 95 TRP A C 1
ATOM 786 O O . TRP A 1 95 ? 8.421 11.723 -4.862 1.00 82.44 95 TRP A O 1
ATOM 796 N N . LYS A 1 96 ? 7.763 13.864 -4.592 1.00 81.06 96 LYS A N 1
ATOM 797 C CA . LYS A 1 96 ? 9.022 14.347 -4.003 1.00 81.06 96 LYS A CA 1
ATOM 798 C C . LYS A 1 96 ? 9.346 13.633 -2.689 1.00 81.06 96 LYS A C 1
ATOM 800 O O . LYS A 1 96 ? 10.488 13.229 -2.467 1.00 81.06 96 LYS A O 1
ATOM 805 N N . SER A 1 97 ? 8.341 13.408 -1.844 1.00 84.25 97 SER A N 1
ATOM 806 C CA . SER A 1 97 ? 8.504 12.616 -0.623 1.00 84.25 97 SER A CA 1
ATOM 807 C C . SER A 1 97 ? 8.917 11.178 -0.952 1.00 84.25 97 SER A C 1
ATOM 809 O O . SER A 1 97 ? 9.914 10.691 -0.426 1.00 84.25 97 SER A O 1
ATOM 811 N N . ALA A 1 98 ? 8.248 10.514 -1.899 1.00 83.81 98 ALA A N 1
ATOM 812 C CA . ALA A 1 98 ? 8.566 9.130 -2.257 1.00 83.81 98 ALA A CA 1
ATOM 813 C C . ALA A 1 98 ? 9.934 8.954 -2.946 1.00 83.81 98 ALA A C 1
ATOM 815 O O . ALA A 1 98 ? 10.622 7.952 -2.717 1.00 83.81 98 ALA A O 1
ATOM 816 N N . SER A 1 99 ? 10.337 9.900 -3.798 1.00 80.88 99 SER A N 1
ATOM 817 C CA . SER A 1 99 ? 11.610 9.861 -4.529 1.00 80.88 99 SER A CA 1
ATOM 818 C C . SER A 1 99 ? 12.816 10.224 -3.656 1.00 80.88 99 SER A C 1
ATOM 820 O O . SER A 1 99 ? 13.932 9.783 -3.948 1.00 80.88 99 SER A O 1
ATOM 822 N N . SER A 1 100 ? 12.601 10.966 -2.563 1.00 85.19 100 SER A N 1
ATOM 823 C CA . SER A 1 100 ? 13.656 11.314 -1.601 1.00 85.19 100 SER A CA 1
ATOM 824 C C . SER A 1 100 ? 14.028 10.166 -0.653 1.00 85.19 100 SER A C 1
ATOM 826 O O . SER A 1 100 ? 15.186 10.057 -0.252 1.00 85.19 100 SER A O 1
ATOM 828 N N . ILE A 1 101 ? 13.094 9.263 -0.338 1.00 82.50 101 ILE A N 1
ATOM 829 C CA . ILE A 1 101 ? 13.353 8.100 0.526 1.00 82.50 101 ILE A CA 1
ATOM 830 C C . ILE A 1 101 ? 13.957 6.970 -0.308 1.00 82.50 101 ILE A C 1
ATOM 832 O O . ILE A 1 101 ? 13.228 6.125 -0.817 1.00 82.50 101 ILE A O 1
ATOM 836 N N . GLN A 1 102 ? 15.278 6.937 -0.469 1.00 84.38 102 GLN A N 1
ATOM 837 C CA . GLN A 1 102 ? 15.964 5.893 -1.242 1.00 84.38 102 GLN A CA 1
ATOM 838 C C . GLN A 1 102 ? 16.619 4.859 -0.331 1.00 84.38 102 GLN A C 1
ATOM 840 O O . GLN A 1 102 ? 17.349 5.202 0.598 1.00 84.38 102 GLN A O 1
ATOM 845 N N . THR A 1 103 ? 16.397 3.579 -0.614 1.00 82.38 103 THR A N 1
ATOM 846 C CA . THR A 1 103 ? 17.129 2.494 0.049 1.00 82.38 103 THR A CA 1
ATOM 847 C C . THR A 1 103 ? 18.395 2.120 -0.716 1.00 82.38 103 THR A C 1
ATOM 849 O O . THR A 1 103 ? 18.504 2.329 -1.924 1.00 82.38 103 THR A O 1
ATOM 852 N N . TYR A 1 104 ? 19.343 1.489 -0.017 1.00 80.94 104 TYR A N 1
ATOM 853 C CA . TYR A 1 104 ? 20.583 0.984 -0.616 1.00 80.94 104 TYR A CA 1
ATOM 854 C C . TYR A 1 104 ? 20.337 0.047 -1.810 1.00 80.94 104 TYR A C 1
ATOM 856 O O . TYR A 1 104 ? 21.096 0.053 -2.775 1.00 80.94 104 TYR A O 1
ATOM 864 N N . TYR A 1 105 ? 19.265 -0.749 -1.766 1.00 76.19 105 TYR A N 1
ATOM 865 C CA . TYR A 1 105 ? 19.007 -1.749 -2.795 1.00 76.19 105 TYR A CA 1
ATOM 866 C C . TYR A 1 105 ? 18.402 -1.159 -4.076 1.00 76.19 105 TYR A C 1
ATOM 868 O O . TYR A 1 105 ? 18.603 -1.725 -5.147 1.00 76.19 105 TYR A O 1
ATOM 876 N N . GLU A 1 106 ? 17.696 -0.025 -4.007 1.00 82.06 106 GLU A N 1
ATOM 877 C CA . GLU A 1 106 ? 16.973 0.562 -5.151 1.00 82.06 106 GLU A CA 1
ATOM 878 C C . GLU A 1 106 ? 17.854 0.839 -6.370 1.00 82.06 106 GLU A C 1
ATOM 880 O O . GLU A 1 106 ? 17.404 0.688 -7.504 1.00 82.06 106 GLU A O 1
ATOM 885 N N . SER A 1 107 ? 19.108 1.245 -6.166 1.00 79.81 107 SER A N 1
ATOM 886 C CA . SER A 1 107 ? 20.057 1.453 -7.264 1.00 79.81 107 SER A CA 1
ATOM 887 C C . SER A 1 107 ? 20.370 0.142 -7.994 1.00 79.81 107 SER A C 1
ATOM 889 O O . SER A 1 107 ? 20.363 0.111 -9.224 1.00 79.81 107 SER A O 1
ATOM 891 N N . MET A 1 108 ? 20.567 -0.952 -7.253 1.00 82.06 108 MET A N 1
ATOM 892 C CA . MET A 1 108 ? 20.841 -2.280 -7.811 1.00 82.06 108 MET A CA 1
ATOM 893 C C . MET A 1 108 ? 19.639 -2.851 -8.566 1.00 82.06 108 MET A C 1
ATOM 895 O O . MET A 1 108 ? 19.817 -3.470 -9.613 1.00 82.06 108 MET A O 1
ATOM 899 N N . TRP A 1 109 ? 18.424 -2.635 -8.059 1.00 82.00 109 TRP A N 1
ATOM 900 C CA . TRP A 1 109 ? 17.187 -3.050 -8.725 1.00 82.00 109 TRP A CA 1
ATOM 901 C C . TRP A 1 109 ? 16.972 -2.302 -10.039 1.00 82.00 109 TRP A C 1
ATOM 903 O O . TRP A 1 109 ? 16.754 -2.925 -11.079 1.00 82.00 109 TRP A O 1
ATOM 913 N N . ARG A 1 110 ? 17.147 -0.976 -10.026 1.00 82.06 110 ARG A N 1
ATOM 914 C CA . ARG A 1 110 ? 17.045 -0.148 -11.236 1.00 82.06 110 ARG A CA 1
ATOM 915 C C . ARG A 1 110 ? 18.085 -0.512 -12.287 1.00 82.06 110 ARG A C 1
ATOM 917 O O . ARG A 1 110 ? 17.752 -0.582 -13.463 1.00 82.06 110 ARG A O 1
ATOM 924 N N . ALA A 1 111 ? 19.316 -0.820 -11.875 1.00 82.19 111 ALA A N 1
ATOM 925 C CA . ALA A 1 111 ? 20.359 -1.287 -12.789 1.00 82.19 111 ALA A CA 1
ATOM 926 C C . ALA A 1 111 ? 19.998 -2.606 -13.504 1.00 82.19 111 ALA A C 1
ATOM 928 O O . ALA A 1 111 ? 20.587 -2.928 -14.531 1.00 82.19 111 ALA A O 1
ATOM 929 N N . ARG A 1 112 ? 19.023 -3.363 -12.983 1.00 79.12 112 ARG A N 1
ATOM 930 C CA . ARG A 1 112 ? 18.490 -4.599 -13.581 1.00 79.12 112 ARG A CA 1
ATOM 931 C C . ARG A 1 112 ? 17.191 -4.385 -14.354 1.00 79.12 112 ARG A C 1
ATOM 933 O O . ARG A 1 112 ? 16.559 -5.362 -14.740 1.00 79.12 112 ARG A O 1
ATOM 940 N N . GLY A 1 113 ? 16.776 -3.133 -14.547 1.00 82.56 113 GLY A N 1
ATOM 941 C CA . GLY A 1 113 ? 15.510 -2.797 -15.197 1.00 82.56 113 GLY A CA 1
ATOM 942 C C . GLY A 1 113 ? 14.278 -3.093 -14.340 1.00 82.56 113 GLY A C 1
ATOM 943 O O . GLY A 1 113 ? 13.184 -3.217 -14.880 1.00 82.56 113 GLY A O 1
ATOM 944 N N . ILE A 1 114 ? 14.433 -3.235 -13.017 1.00 84.75 114 ILE A N 1
ATOM 945 C CA . ILE A 1 114 ? 13.299 -3.411 -12.106 1.00 84.75 114 ILE A CA 1
ATOM 946 C C . ILE A 1 114 ? 12.836 -2.031 -11.644 1.00 84.75 114 ILE A C 1
ATOM 948 O O . ILE A 1 114 ? 13.506 -1.357 -10.855 1.00 84.75 114 ILE A O 1
ATOM 952 N N . ASP A 1 115 ? 11.679 -1.622 -12.160 1.00 89.94 115 ASP A N 1
ATOM 953 C CA . ASP A 1 115 ? 11.064 -0.341 -11.836 1.00 89.94 115 ASP A CA 1
ATOM 954 C C . ASP A 1 115 ? 10.514 -0.316 -10.409 1.00 89.94 115 ASP A C 1
ATOM 956 O O . ASP A 1 115 ? 9.801 -1.224 -9.956 1.00 89.94 115 ASP A O 1
ATOM 960 N N . ILE A 1 116 ? 10.804 0.792 -9.725 1.00 91.31 116 ILE A N 1
ATOM 961 C CA . ILE A 1 116 ? 10.255 1.090 -8.407 1.00 91.31 116 ILE A CA 1
ATOM 962 C C . ILE A 1 116 ? 8.884 1.725 -8.572 1.00 91.31 116 ILE A C 1
ATOM 964 O O . ILE A 1 116 ? 8.705 2.690 -9.313 1.00 91.3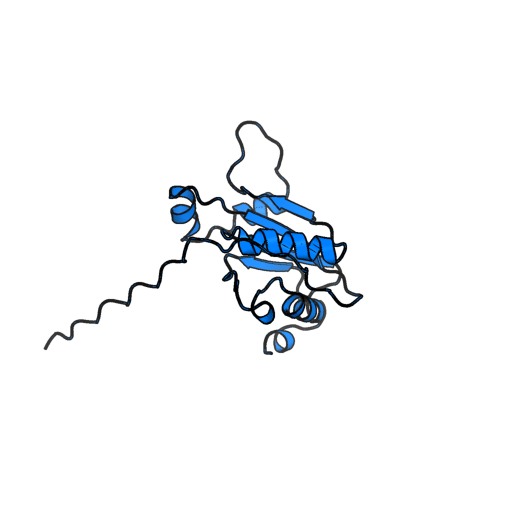1 116 ILE A O 1
ATOM 968 N N . LYS A 1 117 ? 7.926 1.199 -7.829 1.00 93.44 117 LYS A N 1
ATOM 969 C CA . LYS A 1 117 ? 6.522 1.576 -7.856 1.00 93.44 117 LYS A CA 1
ATOM 970 C C . LYS A 1 117 ? 6.176 2.288 -6.568 1.00 93.44 117 LYS A C 1
ATOM 972 O O . LYS A 1 117 ? 6.771 2.036 -5.516 1.00 93.44 117 LYS A O 1
ATOM 977 N N . TYR A 1 118 ? 5.194 3.165 -6.651 1.00 95.06 118 TYR A N 1
ATOM 978 C CA . TYR A 1 118 ? 4.722 3.909 -5.500 1.00 95.06 118 TYR A CA 1
ATOM 979 C C . TYR A 1 118 ? 3.217 4.117 -5.579 1.00 95.06 118 TYR A C 1
ATOM 981 O O . TYR A 1 118 ? 2.691 4.430 -6.645 1.00 95.06 118 TYR A O 1
ATOM 989 N N . LEU A 1 119 ? 2.536 3.918 -4.457 1.00 95.56 119 LEU A N 1
ATOM 990 C CA . LEU A 1 119 ? 1.098 4.073 -4.298 1.00 95.56 119 LEU A CA 1
ATOM 991 C C . LEU A 1 119 ? 0.827 4.733 -2.942 1.00 95.56 119 LEU A C 1
ATOM 993 O O . LEU A 1 119 ? 1.435 4.358 -1.943 1.00 95.56 119 LEU A O 1
ATOM 997 N N . CYS A 1 120 ? -0.078 5.704 -2.903 1.00 96.06 120 CYS A N 1
ATOM 998 C CA . CYS A 1 120 ? -0.498 6.401 -1.693 1.00 96.06 120 CYS A CA 1
ATOM 999 C C . CYS A 1 120 ? -2.021 6.550 -1.677 1.00 96.06 120 CYS A C 1
ATOM 1001 O O . CYS A 1 120 ? -2.623 6.826 -2.716 1.00 96.06 120 CYS A O 1
ATOM 1003 N N . PHE A 1 121 ? -2.637 6.356 -0.514 1.00 97.12 121 PHE A N 1
ATOM 1004 C CA . PHE A 1 121 ? -4.081 6.464 -0.316 1.00 97.12 121 PHE A CA 1
ATOM 1005 C C . PHE A 1 121 ? -4.413 6.902 1.110 1.00 97.12 121 PHE A C 1
ATOM 1007 O O . PHE A 1 121 ? -3.633 6.670 2.037 1.00 97.12 121 PHE A O 1
ATOM 1014 N N . LYS A 1 122 ? -5.588 7.512 1.283 1.00 96.75 122 LYS A N 1
ATOM 1015 C CA . LYS A 1 122 ? -6.137 7.843 2.600 1.00 96.75 122 LYS A CA 1
ATOM 1016 C C . LYS A 1 122 ? -6.866 6.650 3.194 1.00 96.75 122 LYS A C 1
ATOM 1018 O O . LYS A 1 122 ? -7.668 5.999 2.523 1.00 96.75 122 LYS A O 1
ATOM 1023 N N . LEU A 1 123 ? -6.629 6.404 4.473 1.00 95.75 123 LEU A N 1
ATOM 1024 C CA . LEU A 1 123 ?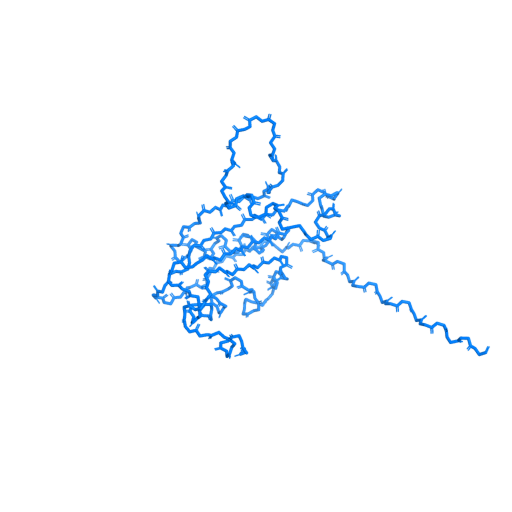 -7.339 5.398 5.243 1.00 95.75 123 LEU A CA 1
ATOM 1025 C C . LEU A 1 123 ? -8.345 6.090 6.162 1.00 95.75 123 LEU A C 1
ATOM 1027 O O . LEU A 1 123 ? -7.977 6.706 7.158 1.00 95.75 123 LEU A O 1
ATOM 1031 N N . HIS A 1 124 ? -9.623 5.982 5.813 1.00 94.31 124 HIS A N 1
ATOM 1032 C CA . HIS A 1 124 ? -10.709 6.520 6.626 1.00 94.31 124 HIS A CA 1
ATOM 1033 C C . HIS A 1 124 ? -11.188 5.487 7.645 1.00 94.31 124 HIS A C 1
ATOM 1035 O O . HIS A 1 124 ? -11.175 4.275 7.381 1.00 94.31 124 HIS A O 1
ATOM 1041 N N . GLN A 1 125 ? -11.644 5.967 8.795 1.00 89.69 125 GLN A N 1
ATOM 1042 C CA . GLN A 1 125 ? -12.404 5.177 9.756 1.00 89.69 125 GLN A CA 1
ATOM 1043 C C . GLN A 1 125 ? -13.744 4.767 9.130 1.00 89.69 125 GLN A C 1
ATOM 1045 O O . GLN A 1 125 ? -14.315 5.505 8.328 1.00 89.69 125 GLN A O 1
ATOM 1050 N N . GLY A 1 126 ? -14.258 3.581 9.457 1.00 84.62 126 GLY A N 1
ATOM 1051 C CA . GLY A 1 126 ? -15.550 3.141 8.928 1.00 84.62 126 GLY A CA 1
ATOM 1052 C C . GLY A 1 126 ? -15.684 1.633 8.771 1.00 84.62 126 GLY A C 1
ATOM 1053 O O . GLY A 1 126 ? -15.153 0.864 9.570 1.00 84.62 126 GLY A O 1
ATOM 1054 N N . SER A 1 127 ? -16.434 1.235 7.741 1.00 75.00 127 SER A N 1
ATOM 1055 C CA . SER A 1 127 ? -16.825 -0.145 7.441 1.00 75.00 127 SER A CA 1
ATOM 1056 C C . SER A 1 127 ? -15.634 -1.092 7.317 1.00 75.00 127 SER A C 1
ATOM 1058 O O . SER A 1 127 ? -14.536 -0.688 6.923 1.00 75.00 127 SER A O 1
ATOM 1060 N N . SER A 1 128 ? -15.882 -2.369 7.605 1.00 88.75 128 SER A N 1
ATOM 1061 C CA . SER A 1 128 ? -14.899 -3.440 7.450 1.00 88.75 128 SER A CA 1
ATOM 1062 C C . SER A 1 128 ? -14.405 -3.565 6.013 1.00 88.75 128 SER A C 1
ATOM 1064 O O . SER A 1 128 ? -15.182 -3.403 5.070 1.00 88.75 128 SER A O 1
ATOM 1066 N N . PHE A 1 129 ? -13.125 -3.890 5.856 1.00 94.75 129 PHE A N 1
ATOM 1067 C CA . PHE A 1 129 ? -12.555 -4.144 4.538 1.00 94.75 129 PHE A CA 1
ATOM 1068 C C . PHE A 1 129 ? -12.854 -5.555 4.012 1.00 94.75 129 PHE A C 1
ATOM 1070 O O . PHE A 1 129 ? -12.996 -6.511 4.777 1.00 94.75 129 PHE A O 1
ATOM 1077 N N . VAL A 1 130 ? -12.850 -5.692 2.689 1.00 96.19 130 VAL A N 1
ATOM 1078 C CA . VAL A 1 130 ? -12.953 -6.956 1.953 1.00 96.19 130 VAL A CA 1
ATOM 1079 C C . VAL A 1 130 ? -11.640 -7.228 1.218 1.00 96.19 130 VAL A C 1
ATOM 1081 O O . VAL A 1 130 ? -11.042 -6.330 0.624 1.00 96.19 130 VAL A O 1
ATOM 1084 N N . GLU A 1 131 ? -11.157 -8.467 1.279 1.00 96.25 131 GLU A N 1
ATOM 1085 C CA . GLU A 1 131 ? -9.994 -8.894 0.495 1.00 96.25 131 GLU A CA 1
ATOM 1086 C C . GLU A 1 131 ? -10.370 -9.059 -0.986 1.00 96.25 131 GLU A C 1
ATOM 1088 O O . GLU A 1 131 ? -11.429 -9.613 -1.275 1.00 96.25 131 GLU A O 1
ATOM 1093 N N . PRO A 1 132 ? -9.524 -8.631 -1.940 1.00 94.69 132 PRO A N 1
ATOM 1094 C CA . PRO A 1 132 ? -9.813 -8.798 -3.355 1.00 94.69 132 PRO A CA 1
ATOM 1095 C C . PRO A 1 132 ? -9.669 -10.268 -3.773 1.00 94.69 132 PRO A C 1
ATOM 1097 O O . PRO A 1 132 ? -8.668 -10.925 -3.472 1.00 94.69 132 PRO A O 1
ATOM 1100 N N . GLU A 1 133 ? -10.641 -10.766 -4.533 1.00 90.69 133 GLU A N 1
ATOM 1101 C CA . GLU A 1 133 ? -10.618 -12.099 -5.140 1.00 90.69 133 GLU A CA 1
ATOM 1102 C C . GLU A 1 133 ? -9.986 -12.032 -6.536 1.00 90.69 133 GLU A C 1
ATOM 1104 O O . GLU A 1 133 ? -10.664 -12.072 -7.560 1.00 90.69 133 GLU A O 1
ATOM 1109 N N . VAL A 1 134 ? -8.661 -11.872 -6.582 1.00 89.62 134 VAL A N 1
ATOM 1110 C CA . VAL A 1 134 ? -7.900 -11.792 -7.836 1.00 89.62 134 VAL A CA 1
ATOM 1111 C C . VAL A 1 134 ? -6.706 -12.742 -7.822 1.00 89.62 134 VAL A C 1
ATOM 1113 O O . VAL A 1 134 ? -5.978 -12.850 -6.831 1.00 89.62 134 VAL A O 1
ATOM 1116 N N . GLU A 1 135 ? -6.479 -13.414 -8.948 1.00 90.44 135 GLU A N 1
ATOM 1117 C CA . GLU A 1 135 ? -5.263 -14.183 -9.185 1.00 90.44 135 GLU A CA 1
ATOM 1118 C C . GLU A 1 135 ? -4.196 -13.268 -9.797 1.00 90.44 135 GLU A C 1
ATOM 1120 O O . GLU A 1 135 ? -4.378 -12.705 -10.876 1.00 90.44 135 GLU A O 1
ATOM 1125 N N . ILE A 1 136 ? -3.087 -13.079 -9.079 1.00 92.06 136 ILE A N 1
ATOM 1126 C CA . ILE A 1 136 ? -2.005 -12.175 -9.482 1.00 92.06 136 ILE A CA 1
ATOM 1127 C C . ILE A 1 136 ? -0.750 -13.011 -9.743 1.00 92.06 136 ILE A C 1
ATOM 1129 O O . ILE A 1 136 ? -0.364 -13.794 -8.867 1.00 92.06 136 ILE A O 1
ATOM 1133 N N . PRO A 1 137 ? -0.077 -12.832 -10.895 1.00 92.00 137 PRO A N 1
ATOM 1134 C CA . PRO A 1 137 ? 1.188 -13.496 -11.174 1.00 92.00 137 PRO A CA 1
ATOM 1135 C C . PRO A 1 137 ? 2.223 -13.234 -10.077 1.00 92.00 137 PRO A C 1
ATOM 1137 O O . PRO A 1 137 ? 2.407 -12.098 -9.635 1.00 92.00 137 PRO A O 1
ATOM 1140 N N . LEU A 1 138 ? 2.898 -14.296 -9.637 1.00 90.75 138 LEU A N 1
ATOM 1141 C CA . LEU A 1 138 ? 3.961 -14.199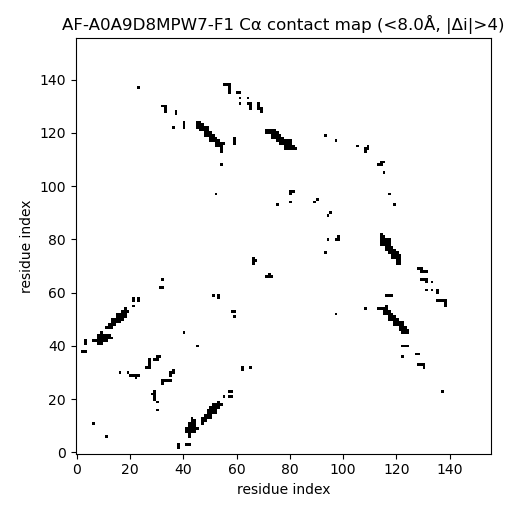 -8.640 1.00 90.75 138 LEU A CA 1
ATOM 1142 C C . LEU A 1 138 ? 5.173 -13.471 -9.229 1.00 90.75 138 LEU A C 1
ATOM 1144 O O . LEU A 1 138 ? 5.513 -13.672 -10.393 1.00 90.75 138 LEU A O 1
ATOM 1148 N N . ASP A 1 139 ? 5.862 -12.677 -8.411 1.00 86.81 139 ASP A N 1
ATOM 1149 C CA . ASP A 1 139 ? 7.127 -12.084 -8.836 1.00 86.81 139 ASP A CA 1
ATOM 1150 C C . ASP A 1 139 ? 8.186 -13.179 -9.025 1.00 86.81 139 ASP A C 1
ATOM 1152 O O . ASP A 1 139 ? 8.397 -14.029 -8.155 1.00 86.81 139 ASP A O 1
ATOM 1156 N N . GLU A 1 140 ? 8.891 -13.132 -10.154 1.00 79.19 140 GLU A N 1
ATOM 1157 C CA . GLU A 1 140 ? 9.942 -14.103 -10.477 1.00 79.19 140 GLU A CA 1
ATOM 1158 C C . GLU A 1 140 ? 11.235 -13.861 -9.684 1.00 79.19 140 GLU A C 1
ATOM 1160 O O . GLU A 1 140 ? 12.012 -14.786 -9.430 1.00 79.19 140 GLU A O 1
ATOM 1165 N N . TYR A 1 141 ? 11.478 -12.618 -9.261 1.00 67.75 141 TYR A N 1
ATOM 1166 C CA . TYR A 1 141 ? 12.720 -12.245 -8.602 1.00 67.75 141 TYR A CA 1
ATOM 1167 C C . TYR A 1 141 ? 12.666 -12.494 -7.087 1.00 67.75 141 TYR A C 1
ATOM 1169 O O . TYR A 1 141 ? 11.750 -12.062 -6.388 1.00 67.75 141 TYR A O 1
ATOM 1177 N N . ARG A 1 142 ? 13.711 -13.130 -6.542 1.00 58.81 142 ARG A N 1
ATOM 1178 C CA . ARG A 1 142 ? 13.923 -13.267 -5.093 1.00 58.81 142 ARG A CA 1
ATOM 1179 C C . ARG A 1 142 ? 14.892 -12.208 -4.588 1.00 58.81 142 ARG A C 1
ATOM 1181 O O . ARG A 1 142 ? 16.044 -12.192 -5.013 1.00 58.81 142 ARG A O 1
ATOM 1188 N N . SER A 1 143 ? 14.464 -11.391 -3.623 1.00 56.06 143 SER A N 1
ATOM 1189 C CA . SER A 1 143 ? 15.367 -10.559 -2.817 1.00 56.06 143 SER A CA 1
ATOM 1190 C C . SER A 1 143 ? 16.577 -11.389 -2.375 1.00 56.06 143 SER A C 1
ATOM 1192 O O . SER A 1 143 ? 16.394 -12.502 -1.867 1.00 56.06 143 SER A O 1
ATOM 1194 N N . TYR A 1 144 ? 17.793 -10.876 -2.596 1.00 51.44 144 TYR A N 1
ATOM 1195 C CA . TYR A 1 144 ? 19.027 -11.578 -2.247 1.00 51.44 144 TYR A CA 1
ATOM 1196 C C . TYR A 1 144 ? 18.938 -12.152 -0.831 1.00 51.44 144 TYR A C 1
ATOM 1198 O O . TYR A 1 144 ? 18.638 -11.441 0.129 1.00 51.44 144 TYR A O 1
ATOM 1206 N N . SER A 1 145 ? 19.222 -13.450 -0.698 1.00 44.41 145 SER A N 1
ATOM 1207 C CA . SER A 1 145 ? 19.556 -14.001 0.613 1.00 44.41 145 SER A CA 1
ATOM 1208 C C . SER A 1 145 ? 20.771 -13.230 1.113 1.00 44.41 145 SER A C 1
ATOM 1210 O O . SER A 1 145 ? 21.731 -13.082 0.358 1.00 44.41 145 SER A O 1
ATOM 1212 N N . ARG A 1 146 ? 20.731 -12.715 2.351 1.00 44.41 146 ARG A N 1
ATOM 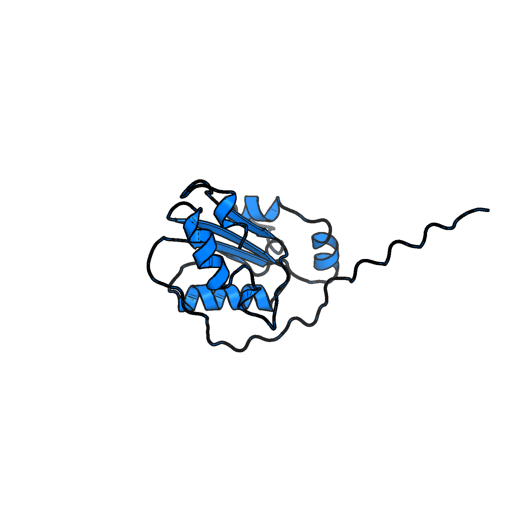1213 C CA . ARG A 1 146 ? 21.936 -12.179 3.002 1.00 44.41 146 ARG A CA 1
ATOM 1214 C C . ARG A 1 146 ? 23.053 -13.196 2.788 1.00 44.41 146 ARG A C 1
ATOM 1216 O O . ARG A 1 146 ? 22.886 -14.351 3.187 1.00 44.41 146 ARG A O 1
ATOM 1223 N N . GLU A 1 147 ? 24.160 -12.788 2.176 1.00 42.31 147 GLU A N 1
ATOM 1224 C CA . GLU A 1 147 ? 25.371 -13.598 2.237 1.00 42.31 147 GLU A CA 1
ATOM 1225 C C . GLU A 1 147 ? 25.632 -13.883 3.718 1.00 42.31 147 GLU A C 1
ATOM 1227 O O . GLU A 1 147 ? 25.567 -12.982 4.566 1.00 42.31 147 GLU A O 1
ATOM 1232 N N . LYS A 1 148 ? 25.821 -15.163 4.061 1.00 39.44 148 LYS A N 1
ATOM 1233 C CA . LYS A 1 148 ? 26.267 -15.522 5.406 1.00 39.44 148 LYS A CA 1
ATOM 1234 C C . LYS A 1 148 ? 27.531 -14.707 5.646 1.00 39.44 148 LYS A C 1
ATOM 1236 O O . LYS A 1 148 ? 28.466 -14.834 4.863 1.00 39.44 148 LYS A O 1
ATOM 1241 N N . ARG A 1 149 ? 27.544 -13.882 6.702 1.00 42.28 149 ARG A N 1
ATOM 1242 C CA . ARG A 1 149 ? 28.778 -13.255 7.189 1.00 42.28 149 ARG A CA 1
ATOM 1243 C C . ARG A 1 149 ? 29.834 -14.355 7.222 1.00 42.28 149 ARG A C 1
ATOM 1245 O O . ARG A 1 149 ? 29.629 -15.361 7.906 1.00 42.28 149 ARG A O 1
ATOM 1252 N N . SER A 1 150 ? 30.869 -14.198 6.405 1.00 44.69 150 SER A N 1
ATOM 1253 C CA . SER A 1 150 ? 32.020 -15.086 6.353 1.00 44.69 150 SER A CA 1
ATOM 1254 C C . SER A 1 150 ? 32.487 -15.334 7.785 1.00 44.69 150 SER A C 1
ATOM 1256 O O . SER A 1 150 ? 32.562 -14.406 8.595 1.00 44.69 150 SER A O 1
ATOM 1258 N N . GLY A 1 151 ? 32.673 -16.610 8.127 1.00 41.41 151 GLY A N 1
ATOM 1259 C CA . GLY A 1 151 ? 33.087 -17.016 9.462 1.00 41.41 151 GLY A CA 1
ATOM 1260 C C . GLY A 1 151 ? 34.348 -16.261 9.860 1.00 41.41 151 GLY A C 1
ATOM 1261 O O . GLY A 1 151 ? 35.300 -16.199 9.093 1.00 41.41 151 GLY A O 1
ATOM 1262 N N . CYS A 1 152 ? 34.321 -15.664 11.049 1.00 40.22 152 CYS A N 1
ATOM 1263 C CA . CYS A 1 152 ? 35.499 -15.110 11.695 1.00 40.22 152 CYS A CA 1
ATOM 1264 C C . CYS A 1 152 ? 36.541 -16.234 11.804 1.00 40.22 152 CYS A C 1
ATOM 1266 O O . CYS A 1 152 ? 36.334 -17.192 12.554 1.00 40.22 152 CYS A O 1
ATOM 1268 N N . GLU A 1 153 ? 37.606 -16.159 11.005 1.00 43.34 153 GLU A N 1
ATOM 1269 C CA . GLU A 1 153 ? 38.769 -17.025 11.161 1.00 43.34 153 GLU A CA 1
ATOM 1270 C C . GLU A 1 153 ? 39.348 -16.765 12.551 1.00 43.34 153 GLU A C 1
ATOM 1272 O O . GLU A 1 153 ? 39.823 -15.674 12.868 1.00 43.34 153 GLU A O 1
ATOM 1277 N N . LYS A 1 154 ? 39.246 -17.773 13.418 1.00 45.94 154 LYS A N 1
ATOM 1278 C CA . LYS A 1 154 ? 39.974 -17.788 14.680 1.00 45.94 154 LYS A CA 1
ATOM 1279 C C . LYS A 1 154 ? 41.436 -18.040 14.333 1.00 45.94 154 LYS A C 1
ATOM 1281 O O . LYS A 1 154 ? 41.797 -19.176 14.036 1.00 45.94 154 LYS A O 1
ATOM 1286 N N . HIS A 1 155 ? 42.255 -16.996 14.356 1.00 42.72 155 HIS A N 1
ATOM 1287 C CA . HIS A 1 155 ? 43.696 -17.179 14.467 1.00 42.72 155 HIS A CA 1
ATOM 1288 C C . HIS A 1 155 ? 43.994 -17.781 15.847 1.00 42.72 155 HIS A C 1
ATOM 1290 O O . HIS A 1 155 ? 43.637 -17.196 16.872 1.00 42.72 155 HIS A O 1
ATOM 129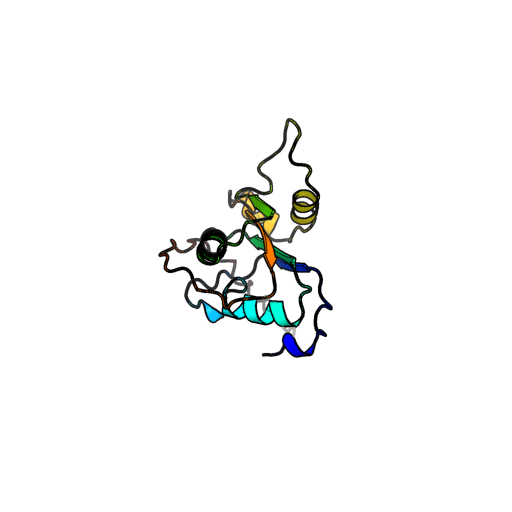6 N N . ILE A 1 156 ? 44.550 -18.995 15.830 1.00 47.00 156 ILE A N 1
ATOM 1297 C CA . ILE A 1 156 ? 45.283 -19.608 16.944 1.00 47.00 156 ILE A CA 1
ATOM 1298 C C . ILE A 1 156 ? 46.694 -19.027 16.926 1.00 47.00 156 ILE A C 1
ATOM 1300 O O . ILE A 1 156 ? 47.237 -18.905 15.803 1.00 47.00 156 ILE A O 1
#

Foldseek 3Di:
DCPLVPAAAQRDQEAEAAADDLPLPDQCRHCLHLVNLVSCNRHHHFQGKYKYKHLWPNSLVQNVLQCVQQVWDWPDWDQALPPDDDPDDDPDPVSVVNVVDDDPCVVVCVVVVRGMIMIMTTRHDDDRGDGGPDDDDGDPDDDDDPDPPPDDPDDD

pLDDT: mean 83.94, std 16.86, range [39.44, 97.94]

Secondary structure (DSSP, 8-state):
--GGGTS-TT-EEEEEEES----TT-GGG-TTSHHHHHHHTTTEEEEEEEEEEES-HHHHHHHHHHHHHTTPPEEEEES-TTS--SS-----HHHHHHHH---HHHHHHHTTT---EEEEEEE-S-SPP-------PPPS---PPPPP--------

Sequence (156 aa):
EFIQRFFAPNEVSEIWLTFSDPQMKKVTKRLTSTYFLERYRQFLQDGGLVHLKTDSNFLFTYTEELLKANHIEAEFKTRNLYGLSPSGEIEGGLWKSASSIQTYYESMWRARGIDIKYLCFKLHQGSSFVEPEVEIPLDEYRSYSREKRSGCEKHI

Mean predicted aligned error: 8.17 Å

Radius of gyration: 17.81 Å; Cα contacts (8 Å, |Δi|>4): 209; chains: 1; bounding box: 62×39×42 Å

Solvent-accessible surface area (backbone atoms only — not comparable to full-atom values): 9684 Å² total; per-residue (Å²): 131,66,75,71,77,78,47,54,69,52,66,36,61,67,46,80,46,69,65,64,71,56,41,89,89,40,62,86,67,19,74,79,27,54,71,37,49,63,54,46,58,59,22,34,24,76,56,18,39,42,36,42,36,34,66,52,63,36,43,51,51,51,46,54,44,31,30,58,64,58,76,46,70,65,81,41,75,40,73,46,66,76,80,66,82,94,77,84,86,81,86,45,71,68,53,55,55,58,70,68,66,72,59,87,59,55,61,61,39,45,76,71,73,45,47,42,22,36,39,30,29,60,48,66,78,77,82,85,74,51,79,54,93,72,94,71,71,77,66,87,76,74,80,78,74,77,74,74,77,74,76,81,79,79,84,126